Protein AF-A0A0R0M7V1-F1 (afdb_monomer)

Structure (mmCIF, N/CA/C/O backbone):
data_AF-A0A0R0M7V1-F1
#
_entry.id   AF-A0A0R0M7V1-F1
#
loop_
_atom_site.group_PDB
_atom_site.id
_atom_site.type_symbol
_atom_site.label_atom_id
_atom_site.label_alt_id
_atom_site.label_comp_id
_atom_site.label_asym_id
_atom_site.label_entity_id
_atom_site.label_seq_id
_atom_site.pdbx_PDB_ins_code
_atom_site.Cartn_x
_atom_site.Cartn_y
_atom_site.Cartn_z
_atom_site.occupancy
_atom_site.B_iso_or_equiv
_atom_site.auth_seq_id
_atom_site.auth_comp_id
_atom_site.auth_asym_id
_atom_site.auth_atom_id
_atom_site.pdbx_PDB_model_num
ATOM 1 N N . MET A 1 1 ? -13.454 -12.194 1.047 1.00 67.38 1 MET A N 1
ATOM 2 C CA . MET A 1 1 ? -13.660 -11.136 2.059 1.00 67.38 1 MET A CA 1
ATOM 3 C C . MET A 1 1 ? -12.390 -10.319 2.171 1.00 67.38 1 MET A C 1
ATOM 5 O O . MET A 1 1 ? -11.327 -10.890 2.407 1.00 67.38 1 MET A O 1
ATOM 9 N N . GLN A 1 2 ? -12.487 -9.017 1.935 1.00 84.25 2 GLN A N 1
ATOM 10 C CA . GLN A 1 2 ? -11.377 -8.076 2.033 1.00 84.25 2 GLN A CA 1
ATOM 11 C C . GLN A 1 2 ? -11.506 -7.337 3.368 1.00 84.25 2 GLN A C 1
ATOM 13 O O . GLN A 1 2 ? -12.606 -7.000 3.784 1.00 84.25 2 GLN A O 1
ATOM 18 N N . LEU A 1 3 ? -10.403 -7.191 4.105 1.00 92.06 3 LEU A N 1
ATOM 19 C CA . LEU A 1 3 ? -10.416 -6.488 5.388 1.00 92.06 3 LEU A CA 1
ATOM 20 C C . LEU A 1 3 ? -10.150 -5.011 5.126 1.00 92.06 3 LEU A C 1
ATOM 22 O O . LEU A 1 3 ? -9.140 -4.685 4.495 1.00 92.06 3 LEU A O 1
ATOM 26 N N . HIS A 1 4 ? -11.004 -4.140 5.645 1.00 94.75 4 HIS A N 1
ATOM 27 C CA . HIS A 1 4 ? -10.864 -2.696 5.530 1.00 94.75 4 HIS A CA 1
ATOM 28 C C . HIS A 1 4 ? -10.573 -2.071 6.897 1.00 94.75 4 HIS A C 1
ATOM 30 O O . HIS A 1 4 ? -10.709 -2.713 7.940 1.00 94.75 4 HIS A O 1
ATOM 36 N N . HIS A 1 5 ? -10.113 -0.824 6.900 1.00 94.75 5 HIS A N 1
ATOM 37 C CA . HIS A 1 5 ? -9.834 -0.074 8.113 1.00 94.75 5 HIS A CA 1
ATOM 38 C C . HIS A 1 5 ? -10.022 1.428 7.932 1.00 94.75 5 HIS A C 1
ATOM 40 O O . HIS A 1 5 ? -9.998 1.963 6.823 1.00 94.75 5 HIS A O 1
ATOM 46 N N . PHE A 1 6 ? -10.143 2.107 9.062 1.00 94.31 6 PHE A N 1
ATOM 47 C CA . PHE A 1 6 ? -10.014 3.551 9.170 1.00 94.31 6 PHE A CA 1
ATOM 48 C C . PHE A 1 6 ? -9.245 3.892 10.448 1.00 94.31 6 PHE A C 1
ATOM 50 O O . PHE A 1 6 ? -9.129 3.064 11.356 1.00 94.31 6 PHE A O 1
ATOM 57 N N . PHE A 1 7 ? -8.705 5.105 10.506 1.00 93.25 7 PHE A N 1
ATOM 58 C CA . PHE A 1 7 ? -8.051 5.616 11.703 1.00 93.25 7 PHE A CA 1
ATOM 59 C C . PHE A 1 7 ? -9.046 6.418 12.537 1.00 93.25 7 PHE A C 1
ATOM 61 O O . PHE A 1 7 ? -9.755 7.278 12.016 1.00 93.25 7 PHE A O 1
ATOM 68 N N . LYS A 1 8 ? -9.095 6.129 13.835 1.00 95.44 8 LYS A N 1
ATOM 69 C CA . LYS A 1 8 ? -9.826 6.906 14.837 1.00 95.44 8 LYS A CA 1
ATOM 70 C C . LYS A 1 8 ? -8.949 6.993 16.077 1.00 95.44 8 LYS A C 1
ATOM 72 O O . LYS A 1 8 ? -8.453 5.967 16.532 1.00 95.44 8 LYS A O 1
ATOM 77 N N . ASP A 1 9 ? -8.715 8.200 16.581 1.00 94.00 9 ASP A N 1
ATOM 78 C CA . ASP A 1 9 ? -7.847 8.439 17.744 1.00 94.00 9 ASP A CA 1
ATOM 79 C C . ASP A 1 9 ? -6.439 7.823 17.571 1.00 94.00 9 ASP A C 1
ATOM 81 O O . ASP A 1 9 ? -5.910 7.174 18.472 1.00 94.00 9 ASP A O 1
ATOM 85 N N . ASN A 1 10 ? -5.862 7.948 16.367 1.00 89.94 10 ASN A N 1
ATOM 86 C CA . ASN A 1 10 ? -4.604 7.312 15.934 1.00 89.94 10 ASN A CA 1
ATOM 87 C C . ASN A 1 10 ? -4.566 5.773 16.035 1.00 89.94 10 ASN A C 1
ATOM 89 O O . ASN A 1 10 ? -3.513 5.163 15.856 1.00 89.94 10 ASN A O 1
ATOM 93 N N . LYS A 1 11 ? -5.707 5.118 16.268 1.00 93.56 11 LYS A N 1
ATOM 94 C CA . LYS A 1 11 ? -5.838 3.659 16.262 1.00 93.56 11 LYS A CA 1
ATOM 95 C C . LYS A 1 11 ? -6.459 3.185 14.958 1.00 93.56 11 LYS A C 1
ATOM 97 O O . LYS A 1 11 ? -7.419 3.768 14.453 1.00 93.56 11 LYS A O 1
ATOM 102 N N . LYS A 1 12 ? -5.925 2.085 14.434 1.00 93.38 12 LYS A N 1
ATOM 103 C CA . LYS A 1 12 ? -6.455 1.388 13.261 1.00 93.38 12 LYS A CA 1
ATOM 104 C C . LYS A 1 12 ? -7.640 0.51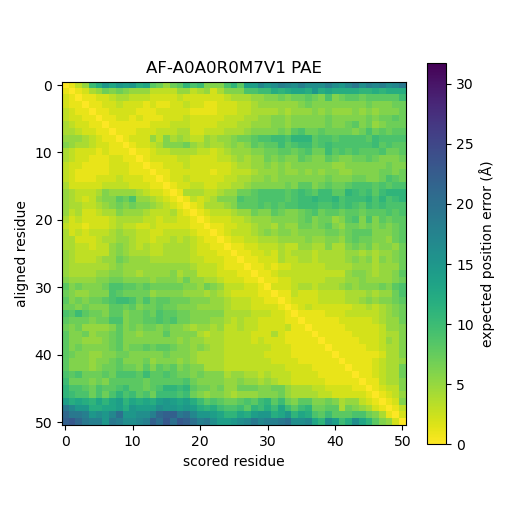6 13.681 1.00 93.38 12 LYS A C 1
ATOM 106 O O . LYS A 1 12 ? -7.450 -0.464 14.398 1.00 93.38 12 LYS A O 1
ATOM 111 N N . ILE A 1 13 ? -8.848 0.867 13.245 1.00 95.56 13 ILE A N 1
ATOM 112 C CA . ILE A 1 13 ? -10.072 0.092 13.499 1.00 95.56 13 ILE A CA 1
ATOM 113 C C . ILE A 1 13 ? -10.411 -0.714 12.250 1.00 95.56 13 ILE A C 1
ATOM 115 O O . ILE A 1 13 ? -10.532 -0.148 11.164 1.00 95.56 13 ILE A O 1
ATOM 119 N N . TYR A 1 14 ? -10.566 -2.027 12.410 1.00 95.12 14 TYR A N 1
ATOM 120 C CA . TYR A 1 14 ? -10.872 -2.953 11.323 1.00 95.12 14 TYR A CA 1
ATOM 121 C C . TYR A 1 14 ? -12.376 -3.102 11.100 1.00 95.12 14 TYR A C 1
ATOM 123 O O . TYR A 1 14 ? -13.166 -3.055 12.039 1.00 95.12 14 TYR A O 1
ATOM 131 N N . THR A 1 15 ? -12.762 -3.312 9.847 1.00 94.44 15 THR A N 1
ATOM 132 C CA . THR A 1 15 ? -14.152 -3.502 9.430 1.00 94.44 15 THR A CA 1
ATOM 133 C C . THR A 1 15 ? -14.226 -4.366 8.170 1.00 94.44 15 THR A C 1
ATOM 135 O O . THR A 1 15 ? -13.243 -4.518 7.441 1.00 94.44 15 THR A O 1
ATOM 138 N N . LEU A 1 16 ? -15.404 -4.935 7.924 1.00 93.12 16 LEU A N 1
ATOM 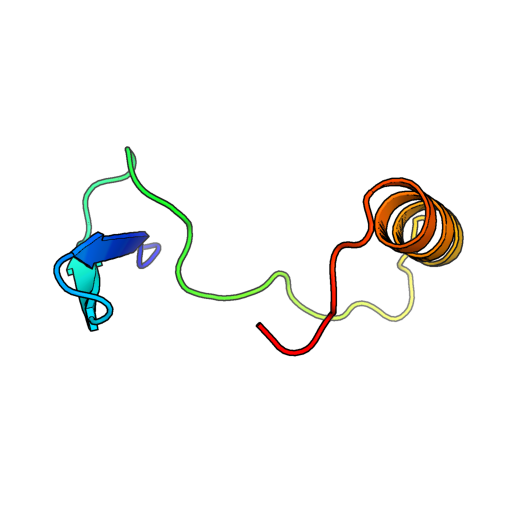139 C CA . LEU A 1 16 ? -15.749 -5.675 6.708 1.00 93.12 16 LEU A CA 1
ATOM 140 C C . LEU A 1 16 ? -16.582 -4.833 5.723 1.00 93.12 16 LEU A C 1
ATOM 142 O O . LEU A 1 16 ? -17.000 -5.351 4.700 1.00 93.12 16 LEU A O 1
ATOM 146 N N . SER A 1 17 ? -16.843 -3.560 6.041 1.00 90.75 17 SER A N 1
ATOM 147 C CA . SER A 1 17 ? -17.493 -2.604 5.134 1.00 90.75 17 SER A CA 1
ATOM 148 C C . SER A 1 17 ? -16.535 -2.151 4.030 1.00 90.75 17 SER A C 1
ATOM 150 O O . SER A 1 17 ? -15.427 -1.701 4.345 1.00 90.75 17 SER A O 1
ATOM 152 N N . ASP A 1 18 ? -16.992 -2.159 2.782 1.00 87.00 18 ASP A N 1
ATOM 153 C CA . ASP A 1 18 ? -16.154 -1.868 1.611 1.00 87.00 18 ASP A CA 1
ATOM 154 C C . ASP A 1 18 ? -15.855 -0.365 1.413 1.00 87.00 18 ASP A C 1
ATOM 156 O O . ASP A 1 18 ? -14.938 -0.005 0.679 1.00 87.00 18 ASP A O 1
ATOM 160 N N . ASP A 1 19 ? -16.535 0.526 2.144 1.00 89.81 19 ASP A N 1
ATOM 161 C CA . ASP A 1 19 ? -16.392 1.991 2.027 1.00 89.81 19 ASP A CA 1
ATOM 162 C C . ASP A 1 19 ? -15.084 2.552 2.622 1.00 89.81 19 ASP A C 1
ATOM 164 O O . ASP A 1 19 ? -14.888 3.769 2.702 1.00 89.81 19 ASP A O 1
ATOM 168 N N . LYS A 1 20 ? -14.219 1.685 3.158 1.00 92.19 20 LYS A N 1
ATOM 169 C CA . LYS A 1 20 ? -13.029 2.066 3.934 1.00 92.19 20 LYS A CA 1
ATOM 170 C C . LYS A 1 20 ? -11.737 1.606 3.261 1.00 92.19 20 LYS A C 1
ATOM 172 O O . LYS A 1 20 ? -11.739 0.906 2.254 1.00 92.19 20 LYS A O 1
ATOM 177 N N . ILE A 1 21 ? -10.596 2.002 3.820 1.00 91.00 21 ILE A N 1
ATOM 178 C CA . ILE A 1 21 ? -9.283 1.746 3.220 1.00 91.00 21 ILE A CA 1
ATOM 179 C C . ILE A 1 21 ? -8.951 0.261 3.337 1.00 91.00 21 ILE A C 1
ATOM 181 O O . ILE A 1 21 ? -9.053 -0.324 4.416 1.00 91.00 21 ILE A O 1
ATOM 185 N N . VAL A 1 22 ? -8.484 -0.351 2.252 1.00 92.06 22 VAL A N 1
ATOM 186 C CA . VAL A 1 22 ? -8.019 -1.741 2.272 1.00 92.06 22 VAL A CA 1
ATOM 187 C C . VAL A 1 22 ? -6.898 -1.897 3.298 1.00 92.06 22 VAL A C 1
ATOM 189 O O . VAL A 1 22 ? -5.913 -1.166 3.301 1.00 92.06 22 VAL A O 1
ATOM 192 N N . SER A 1 23 ? -7.047 -2.857 4.205 1.00 91.38 23 SER A N 1
ATOM 193 C CA . SER A 1 23 ? -6.115 -3.032 5.317 1.00 91.38 23 SER A CA 1
ATOM 194 C C . SER A 1 23 ? -4.799 -3.689 4.936 1.00 91.38 23 SER A C 1
ATOM 196 O O . SER A 1 23 ? -3.803 -3.477 5.634 1.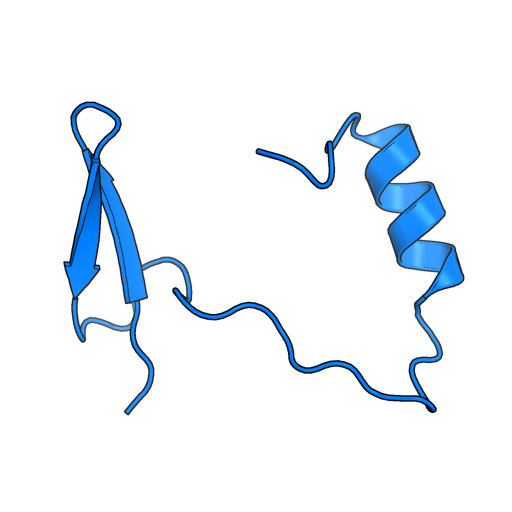00 91.38 23 SER A O 1
ATOM 198 N N . LYS A 1 24 ? -4.805 -4.542 3.913 1.00 88.00 24 LYS A N 1
ATOM 199 C CA . LYS A 1 24 ? -3.605 -5.233 3.445 1.00 88.00 24 LYS A CA 1
ATOM 200 C C . LYS A 1 24 ? -2.993 -4.445 2.285 1.00 88.00 24 LYS A C 1
ATOM 202 O O . LYS A 1 24 ? -3.745 -3.989 1.426 1.00 88.00 24 LYS A O 1
ATOM 207 N N . PRO A 1 25 ? -1.661 -4.302 2.234 1.00 86.06 25 PRO A N 1
ATOM 208 C CA . PRO A 1 25 ? -1.006 -3.700 1.082 1.00 86.0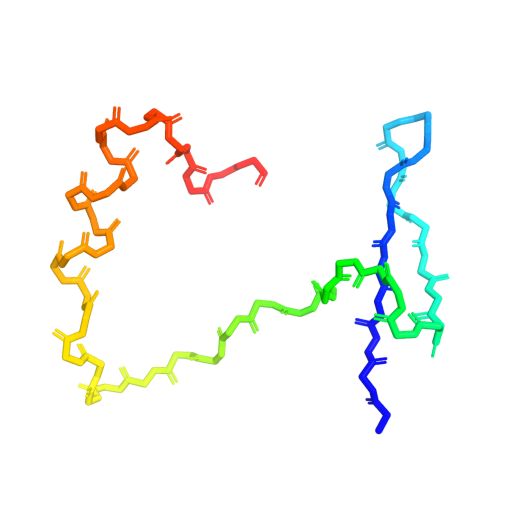6 25 PRO A CA 1
ATOM 209 C C . PRO A 1 25 ? -1.208 -4.562 -0.172 1.00 86.06 25 PRO A C 1
ATOM 211 O O . PRO A 1 25 ? -1.549 -5.748 -0.088 1.00 86.06 25 PRO A O 1
ATOM 214 N N . ALA A 1 26 ? -0.960 -3.965 -1.339 1.00 86.81 26 ALA A N 1
ATOM 215 C CA . ALA A 1 26 ? -0.871 -4.709 -2.588 1.00 86.81 26 ALA A CA 1
ATOM 216 C C . ALA A 1 26 ? 0.216 -5.794 -2.486 1.00 86.81 26 ALA A C 1
ATOM 218 O O . ALA A 1 26 ? 1.249 -5.601 -1.840 1.00 86.81 26 ALA A O 1
ATOM 219 N N . LYS A 1 27 ? -0.023 -6.951 -3.113 1.00 88.19 27 LYS A N 1
ATOM 220 C CA . LYS A 1 27 ? 0.971 -8.027 -3.158 1.00 88.19 27 LYS A CA 1
ATOM 221 C C . LYS A 1 27 ? 2.153 -7.605 -4.025 1.00 88.19 27 LYS A C 1
ATOM 223 O O . LYS A 1 27 ? 1.971 -6.964 -5.056 1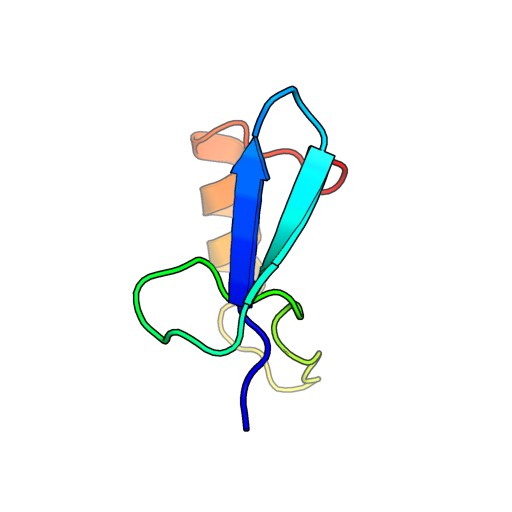.00 88.19 27 LYS A O 1
ATOM 228 N N . TYR A 1 28 ? 3.346 -8.025 -3.621 1.00 91.06 28 TYR A N 1
ATOM 229 C CA . TYR A 1 28 ? 4.534 -7.908 -4.454 1.00 91.06 28 TYR A CA 1
ATOM 230 C C . TYR A 1 28 ? 4.393 -8.767 -5.720 1.00 91.06 28 TYR A C 1
A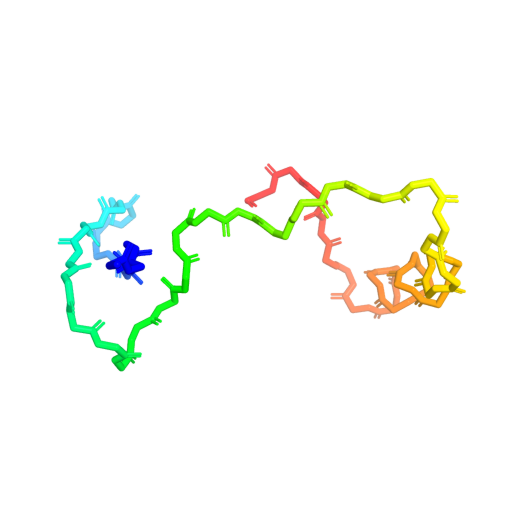TOM 232 O O . TYR A 1 28 ? 3.877 -9.886 -5.658 1.00 91.06 28 TYR A O 1
ATOM 240 N N . SER A 1 29 ? 4.879 -8.248 -6.847 1.00 92.31 29 SER A N 1
ATOM 241 C CA . SER A 1 29 ? 4.985 -8.968 -8.113 1.00 92.31 29 SER A CA 1
ATOM 242 C C . SER A 1 29 ? 6.337 -8.661 -8.759 1.00 92.31 29 SER A C 1
ATOM 244 O O . SER A 1 29 ? 6.707 -7.489 -8.833 1.00 92.31 29 SER A O 1
ATOM 246 N N . PRO A 1 30 ? 7.066 -9.671 -9.266 1.00 92.81 30 PRO A N 1
ATOM 247 C CA . PRO A 1 30 ? 8.312 -9.441 -9.994 1.00 92.81 30 PRO A CA 1
ATOM 248 C C . PRO A 1 30 ? 8.081 -8.805 -11.375 1.00 92.81 30 PRO A C 1
ATOM 250 O O . PRO A 1 30 ? 9.014 -8.286 -11.973 1.00 92.81 30 PRO A O 1
ATOM 253 N N . LEU A 1 31 ? 6.843 -8.834 -11.879 1.00 95.19 31 LEU A N 1
ATOM 254 C CA . LEU A 1 31 ? 6.450 -8.274 -13.176 1.00 95.19 31 LEU A CA 1
ATOM 255 C C . LEU A 1 31 ? 5.870 -6.858 -13.053 1.00 95.19 31 LEU A C 1
ATOM 257 O O . LEU A 1 31 ? 5.152 -6.404 -13.939 1.00 95.19 31 LEU A O 1
ATOM 261 N N . ASP A 1 32 ? 6.092 -6.183 -11.928 1.00 92.75 32 ASP A N 1
ATOM 262 C CA . ASP A 1 32 ? 5.499 -4.877 -11.673 1.00 92.75 32 ASP A CA 1
ATOM 263 C C . ASP A 1 32 ? 6.144 -3.773 -12.525 1.00 92.75 32 ASP A C 1
ATOM 265 O O . ASP A 1 32 ? 7.179 -3.196 -12.179 1.00 92.75 32 ASP A O 1
ATOM 269 N N . GLN A 1 33 ? 5.486 -3.481 -13.647 1.00 93.69 33 GLN A N 1
ATOM 270 C CA . GLN A 1 33 ? 5.904 -2.485 -14.633 1.00 93.69 33 GLN A CA 1
ATOM 271 C C . GLN A 1 33 ? 5.842 -1.047 -14.098 1.00 93.69 33 GLN A C 1
ATOM 273 O O . GLN A 1 33 ? 6.541 -0.180 -14.608 1.00 93.69 33 GLN A O 1
ATOM 278 N N . PHE A 1 34 ? 5.064 -0.789 -13.042 1.00 93.81 34 PHE A N 1
ATOM 279 C CA . PHE A 1 34 ? 4.819 0.559 -12.512 1.00 93.81 34 PHE A CA 1
ATOM 280 C C . PHE A 1 34 ? 5.679 0.871 -11.277 1.00 93.81 34 PHE A C 1
ATOM 282 O O . PHE A 1 34 ? 5.371 1.757 -10.471 1.00 93.81 34 PHE A O 1
ATOM 289 N N . SER A 1 35 ? 6.750 0.104 -11.072 1.00 87.94 35 SER A N 1
ATOM 290 C CA . SER A 1 35 ? 7.655 0.266 -9.934 1.00 87.94 35 SER A CA 1
ATOM 291 C C . SER A 1 35 ? 8.346 1.632 -9.937 1.00 87.94 35 SER A C 1
ATOM 293 O O . SER A 1 35 ? 8.251 2.346 -8.936 1.00 87.94 35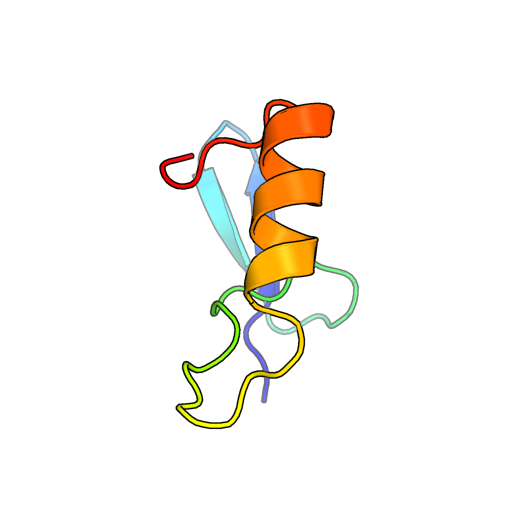 SER A O 1
ATOM 295 N N . GLU A 1 36 ? 8.954 2.027 -11.056 1.00 90.56 36 GLU A N 1
ATOM 296 C CA . GLU A 1 36 ? 9.652 3.312 -11.209 1.00 90.56 36 GLU A CA 1
ATOM 297 C C . GLU A 1 36 ? 8.704 4.509 -11.068 1.00 90.56 36 GLU A C 1
ATOM 299 O O . GLU A 1 36 ? 8.964 5.439 -10.301 1.00 90.56 36 GLU A O 1
ATOM 304 N N . GLU A 1 37 ? 7.5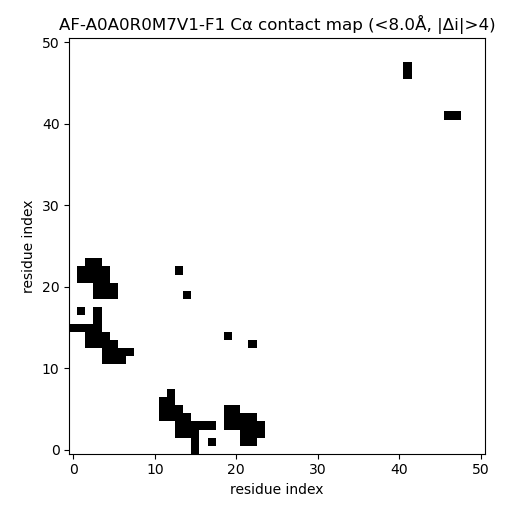49 4.454 -11.730 1.00 93.94 37 GLU A N 1
ATOM 305 C CA . GLU A 1 37 ? 6.543 5.518 -11.694 1.00 93.94 37 GLU A CA 1
ATOM 306 C C . GLU A 1 37 ? 6.033 5.780 -10.273 1.00 93.94 37 GLU A C 1
ATOM 308 O O . GLU A 1 37 ? 5.899 6.933 -9.853 1.00 93.94 37 GLU A O 1
ATOM 313 N N . ARG A 1 38 ? 5.814 4.722 -9.478 1.00 91.81 38 ARG A N 1
ATOM 314 C CA . ARG A 1 38 ? 5.415 4.875 -8.072 1.00 91.81 38 ARG A CA 1
ATOM 315 C C . ARG A 1 38 ? 6.513 5.478 -7.209 1.00 91.81 38 ARG A C 1
ATOM 317 O O . ARG A 1 38 ? 6.181 6.184 -6.260 1.00 91.81 38 ARG A O 1
ATOM 324 N N . VAL A 1 39 ? 7.789 5.215 -7.493 1.00 89.69 39 VAL A N 1
ATOM 325 C CA . VAL A 1 39 ? 8.898 5.863 -6.771 1.00 89.69 39 VAL A CA 1
ATOM 326 C C . VAL A 1 39 ? 8.883 7.365 -7.045 1.00 89.69 39 VAL A C 1
ATOM 328 O O . VAL A 1 39 ? 8.864 8.149 -6.096 1.00 89.69 39 VAL A O 1
ATOM 331 N N . ILE A 1 40 ? 8.788 7.765 -8.316 1.00 93.19 40 ILE A N 1
ATOM 332 C CA . ILE A 1 40 ? 8.710 9.177 -8.720 1.00 93.19 40 ILE A CA 1
ATOM 333 C C . ILE A 1 40 ? 7.492 9.855 -8.081 1.00 93.19 40 ILE A C 1
ATOM 335 O O . ILE A 1 40 ? 7.603 10.946 -7.521 1.00 93.19 40 ILE A O 1
ATOM 339 N N . PHE A 1 41 ? 6.329 9.203 -8.120 1.00 93.00 41 PHE A N 1
ATOM 340 C CA . PHE A 1 41 ? 5.104 9.717 -7.512 1.00 93.00 41 PHE A CA 1
ATOM 341 C C . PHE A 1 41 ? 5.263 9.938 -6.002 1.00 93.00 41 PHE A C 1
ATOM 343 O O . PHE A 1 41 ? 4.952 11.016 -5.494 1.00 93.00 41 PHE A O 1
ATOM 350 N N . LYS A 1 42 ? 5.801 8.948 -5.277 1.00 90.50 42 LYS A N 1
ATOM 351 C CA . LYS A 1 42 ? 6.025 9.057 -3.829 1.00 90.50 42 LYS A CA 1
ATOM 352 C C . LYS A 1 42 ? 6.987 10.187 -3.478 1.00 90.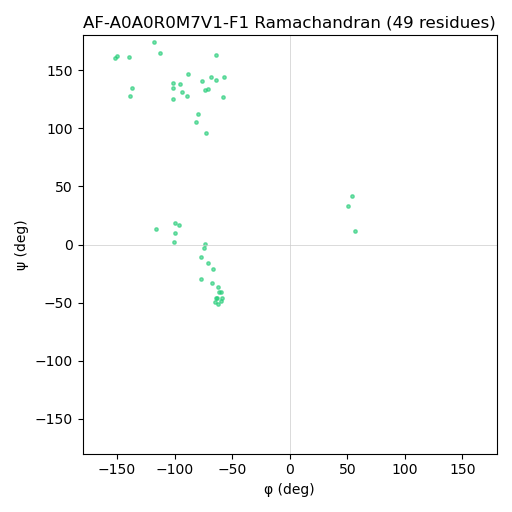50 42 LYS A C 1
ATOM 354 O O . LYS A 1 42 ? 6.723 10.916 -2.528 1.00 90.50 42 LYS A O 1
ATOM 359 N N . GLN A 1 43 ? 8.055 10.365 -4.257 1.00 91.06 43 GLN A N 1
ATOM 360 C CA . GLN A 1 43 ? 9.000 11.469 -4.073 1.00 91.06 43 GLN A CA 1
ATOM 361 C C . GLN A 1 43 ? 8.337 12.834 -4.298 1.00 91.06 43 GLN A C 1
ATOM 363 O O . GLN A 1 43 ? 8.486 13.721 -3.464 1.00 91.06 43 GLN A O 1
ATOM 368 N N . ARG A 1 44 ? 7.552 12.992 -5.376 1.00 94.38 44 ARG A N 1
ATOM 369 C CA . ARG A 1 44 ? 6.843 14.249 -5.692 1.00 94.38 44 ARG A CA 1
ATOM 370 C C . ARG A 1 44 ? 5.831 14.653 -4.623 1.00 94.38 44 ARG A C 1
ATOM 372 O O . ARG A 1 44 ? 5.662 15.839 -4.363 1.00 94.38 44 ARG A O 1
ATOM 379 N N . HIS A 1 45 ? 5.159 13.676 -4.023 1.00 92.81 45 HIS A N 1
ATOM 380 C CA . HIS A 1 45 ? 4.117 13.908 -3.023 1.00 92.81 45 HIS A CA 1
ATOM 381 C C . HIS A 1 45 ? 4.601 13.736 -1.576 1.00 92.81 45 HIS A C 1
ATOM 383 O O . HIS A 1 45 ? 3.775 13.720 -0.668 1.00 92.81 45 HIS A O 1
ATOM 389 N N . PHE A 1 46 ? 5.914 13.598 -1.351 1.00 88.88 46 PHE A N 1
ATOM 390 C CA . PHE A 1 46 ? 6.514 13.379 -0.027 1.00 88.88 46 PHE A CA 1
ATOM 391 C C . PHE A 1 46 ? 5.861 12.223 0.760 1.00 88.88 46 PHE A C 1
ATOM 393 O O . PHE A 1 46 ? 5.767 12.251 1.987 1.00 88.88 46 PHE A O 1
ATOM 400 N N . ILE A 1 47 ? 5.409 11.183 0.052 1.00 85.69 47 ILE A N 1
ATOM 401 C CA . ILE A 1 47 ? 4.784 10.002 0.651 1.00 85.69 47 ILE A CA 1
ATOM 402 C C . ILE A 1 47 ? 5.899 9.082 1.138 1.00 85.69 47 ILE A C 1
ATOM 404 O O . ILE A 1 47 ? 6.555 8.404 0.342 1.00 85.69 47 ILE A O 1
ATOM 408 N N . SER A 1 48 ? 6.115 9.042 2.451 1.00 78.06 48 SER A N 1
ATOM 409 C CA . SER A 1 48 ? 7.106 8.140 3.036 1.00 78.06 48 SER A CA 1
ATOM 410 C C . SER A 1 48 ? 6.582 6.696 3.074 1.00 78.06 48 SER A C 1
ATOM 412 O O . SER A 1 48 ? 5.407 6.461 3.359 1.00 78.06 48 SER A O 1
ATOM 414 N N . PRO A 1 49 ? 7.445 5.706 2.785 1.00 66.44 49 PRO A N 1
ATOM 415 C CA . PRO A 1 49 ? 7.074 4.295 2.804 1.00 66.44 49 PRO A CA 1
ATOM 416 C C . PRO A 1 49 ? 6.907 3.714 4.220 1.00 66.44 49 PRO A C 1
ATOM 418 O O . PRO A 1 49 ? 6.554 2.542 4.327 1.00 66.44 49 PRO A O 1
ATOM 421 N N . PHE A 1 50 ? 7.170 4.493 5.277 1.00 66.50 50 PHE A N 1
ATOM 422 C CA . PHE A 1 50 ? 7.221 4.024 6.669 1.00 66.50 50 PHE A CA 1
ATOM 423 C C . PHE A 1 50 ? 6.147 4.629 7.597 1.00 66.50 50 PHE A C 1
ATOM 425 O O . PHE A 1 50 ? 6.281 4.497 8.813 1.00 66.50 50 PHE A O 1
ATOM 432 N N . TYR A 1 51 ? 5.112 5.285 7.056 1.00 49.97 51 TYR A N 1
ATOM 433 C CA . TYR A 1 51 ? 3.958 5.772 7.834 1.00 49.97 51 TYR A CA 1
ATOM 434 C C . TYR A 1 51 ? 2.726 4.880 7.669 1.00 49.97 51 TYR A C 1
ATOM 436 O O . TYR A 1 51 ? 2.524 4.345 6.554 1.00 49.97 51 TYR A O 1
#

pLDDT: mean 89.11, std 8.65, range [49.97, 95.56]

Sequence (51 aa):
MQLHHFFKDNKKIYTLSDDKIVSKPAKYSPLDQFSEERVIFKQRHFISPFY

Mean predicted aligned error: 5.36 Å

Solvent-accessible surface area (backbone atoms only — not comparable to full-atom values): 3431 Å² total; per-residue (Å²): 137,70,55,13,30,50,77,56,94,92,38,82,45,77,42,76,56,83,95,44,47,69,62,66,77,82,80,89,60,98,82,56,84,59,54,67,61,51,51,54,50,28,63,77,67,70,54,64,94,85,117

Organism: NCBI:txid146866

Radius of gyration: 13.88 Å; Cα contacts (8 Å, |Δi|>4): 41; chains: 1; bounding box: 27×25×32 Å

Secondary structure (DSSP, 8-state):
---EEEEETTEEEEES-TTSEESSPPPP-TT-TTHHHHHHHHHHTT--TT-

InterPro domains:
  IPR036756 H/ACA ribonucleoprotein complex, subunit Nop10 superfamily [SSF144210] (4-45)

Foldseek 3Di:
DFWFWDADPNDTDIDPDPPGHGPDDDDDDPPPPCPVVVVVVCVVVVPDPPD